Protein AF-A0A941NAE9-F1 (afdb_monomer)

Mean predicted aligned error: 9.94 Å

Solvent-accessible surface area (backbone atoms only — not comparable to full-atom values): 4259 Å² total; per-residue (Å²): 131,88,77,57,75,74,77,73,49,82,72,79,78,72,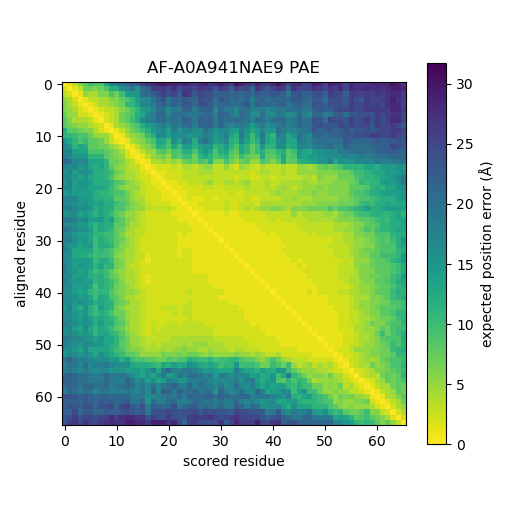80,89,81,62,87,89,61,88,60,90,86,57,52,72,70,56,50,52,54,51,49,54,55,52,53,54,49,53,49,54,53,52,50,53,49,50,53,53,48,53,55,49,53,55,52,52,56,64,64,68,76,109

Structure (mmCIF, N/CA/C/O backbone):
data_AF-A0A941NAE9-F1
#
_entry.id   AF-A0A941NAE9-F1
#
loop_
_atom_site.group_PDB
_atom_site.id
_atom_site.type_symbol
_atom_site.label_atom_id
_atom_site.label_alt_id
_atom_site.label_comp_id
_atom_site.label_asym_id
_atom_site.label_entity_id
_atom_site.label_seq_id
_atom_site.pdbx_PDB_ins_code
_atom_site.Cartn_x
_atom_site.Cartn_y
_atom_site.Cartn_z
_atom_site.occupancy
_atom_site.B_iso_or_equiv
_atom_site.auth_seq_id
_atom_site.auth_comp_id
_atom_site.auth_asym_id
_atom_site.auth_atom_id
_atom_site.pdbx_PDB_model_num
ATOM 1 N N . MET A 1 1 ? -35.136 -0.694 -6.356 1.00 56.88 1 MET A N 1
ATOM 2 C CA . MET A 1 1 ? -33.721 -0.310 -6.184 1.00 56.88 1 MET A CA 1
ATOM 3 C C . MET A 1 1 ? -33.360 0.508 -7.410 1.00 56.88 1 MET A C 1
ATOM 5 O O . MET A 1 1 ? -33.478 -0.025 -8.504 1.00 56.88 1 MET A O 1
ATOM 9 N N . ALA A 1 2 ? -33.100 1.808 -7.259 1.00 71.94 2 ALA A N 1
ATOM 10 C CA . ALA A 1 2 ? -32.635 2.626 -8.377 1.00 71.94 2 ALA A CA 1
ATOM 11 C C . ALA A 1 2 ? -31.164 2.268 -8.605 1.00 71.94 2 ALA A C 1
ATOM 13 O O . ALA A 1 2 ? -30.364 2.409 -7.685 1.00 71.94 2 ALA A O 1
ATOM 14 N N . ILE A 1 3 ? -30.848 1.702 -9.768 1.00 66.94 3 ILE A N 1
ATOM 15 C CA . ILE A 1 3 ? -29.462 1.485 -10.183 1.00 66.94 3 ILE A CA 1
ATOM 16 C C . ILE A 1 3 ? -28.959 2.852 -10.640 1.00 66.94 3 ILE A C 1
ATOM 18 O O . ILE A 1 3 ? -29.563 3.448 -11.534 1.00 66.94 3 ILE A O 1
ATOM 22 N N . ASP A 1 4 ? -27.922 3.364 -9.983 1.00 78.12 4 ASP A N 1
ATOM 23 C CA . ASP A 1 4 ? -27.251 4.592 -10.398 1.00 78.12 4 ASP A CA 1
ATOM 24 C C . ASP A 1 4 ? -26.653 4.362 -11.802 1.00 78.12 4 ASP A C 1
ATOM 26 O O . ASP A 1 4 ? -25.964 3.356 -11.996 1.00 78.12 4 ASP A O 1
ATOM 30 N N . PRO A 1 5 ? -26.926 5.216 -12.806 1.00 68.75 5 PRO A N 1
ATOM 31 C CA . PRO A 1 5 ? -26.319 5.097 -14.132 1.00 68.75 5 PRO A CA 1
ATOM 32 C C . PRO A 1 5 ? -24.787 4.973 -14.100 1.00 68.75 5 PRO A C 1
ATOM 34 O O . PRO A 1 5 ? -24.219 4.308 -14.967 1.00 68.75 5 PRO A O 1
ATOM 37 N N . GLU A 1 6 ? -24.129 5.530 -13.079 1.00 66.94 6 GLU A N 1
ATOM 38 C CA . GLU A 1 6 ? -22.678 5.429 -12.882 1.00 66.94 6 GLU A CA 1
ATOM 39 C C . GLU A 1 6 ? -22.218 4.010 -12.498 1.00 66.94 6 GLU A C 1
ATOM 41 O O . GLU A 1 6 ? -21.108 3.598 -12.840 1.00 66.94 6 GLU A O 1
ATOM 46 N N . ASP A 1 7 ? -23.074 3.208 -11.856 1.00 67.81 7 ASP A N 1
ATOM 47 C CA . ASP A 1 7 ? -22.776 1.810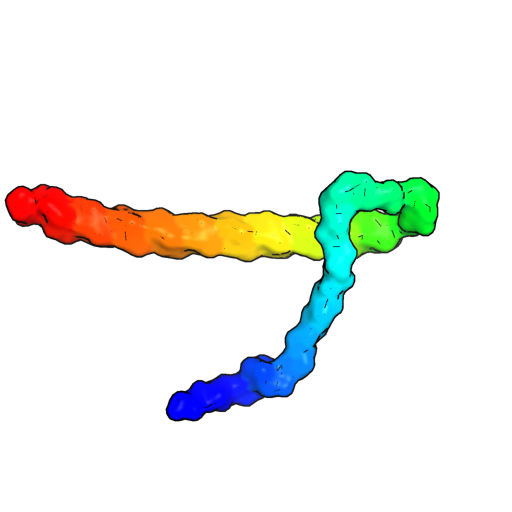 -11.512 1.00 67.81 7 ASP A CA 1
ATOM 48 C C . ASP A 1 7 ? -22.835 0.862 -12.723 1.00 67.81 7 ASP A C 1
ATOM 50 O O . ASP A 1 7 ? -22.349 -0.270 -12.648 1.00 67.81 7 ASP A O 1
ATOM 54 N N . LEU A 1 8 ? -23.407 1.313 -13.846 1.00 70.56 8 LEU A N 1
ATOM 55 C CA . LEU A 1 8 ? -23.447 0.573 -15.112 1.00 70.56 8 LEU A CA 1
ATOM 56 C C . LEU A 1 8 ? -22.195 0.802 -15.970 1.00 70.56 8 LEU A C 1
ATOM 58 O O . LEU A 1 8 ? -21.990 0.089 -16.957 1.00 70.56 8 LEU A O 1
ATOM 62 N N . LEU A 1 9 ? -21.350 1.774 -15.611 1.00 74.69 9 LEU A N 1
ATOM 63 C CA . LEU A 1 9 ? -20.099 2.016 -16.315 1.00 74.69 9 LEU A CA 1
ATOM 64 C C . LEU A 1 9 ? -19.122 0.860 -16.048 1.00 74.69 9 LEU A C 1
ATOM 66 O O . LEU A 1 9 ? -18.966 0.432 -14.899 1.00 74.69 9 LEU A O 1
ATOM 70 N N . PRO A 1 10 ? -18.421 0.346 -17.079 1.00 69.50 10 PRO A N 1
ATOM 71 C CA . PRO A 1 10 ? -17.379 -0.649 -16.884 1.00 69.50 10 PRO A CA 1
ATOM 72 C C . PRO A 1 10 ? -16.327 -0.099 -15.920 1.00 69.50 10 PRO A C 1
ATOM 74 O O . PRO A 1 10 ? -15.514 0.751 -16.286 1.00 69.50 10 PRO A O 1
ATOM 77 N N . ARG A 1 11 ? -16.335 -0.576 -14.670 1.00 69.12 11 ARG A N 1
ATOM 78 C CA . ARG A 1 11 ? -15.293 -0.218 -13.708 1.00 69.12 11 ARG A CA 1
ATOM 79 C C . ARG A 1 11 ? -13.975 -0.689 -14.298 1.00 69.12 11 ARG A C 1
ATOM 81 O O . ARG A 1 11 ? -13.795 -1.886 -14.536 1.00 69.12 11 ARG A O 1
ATOM 88 N N . LYS A 1 12 ? -13.076 0.254 -14.584 1.00 63.88 12 LYS A N 1
ATOM 89 C CA . LYS A 1 12 ? -11.742 -0.049 -15.098 1.00 63.88 12 LYS A CA 1
ATOM 90 C C . LYS A 1 12 ? -11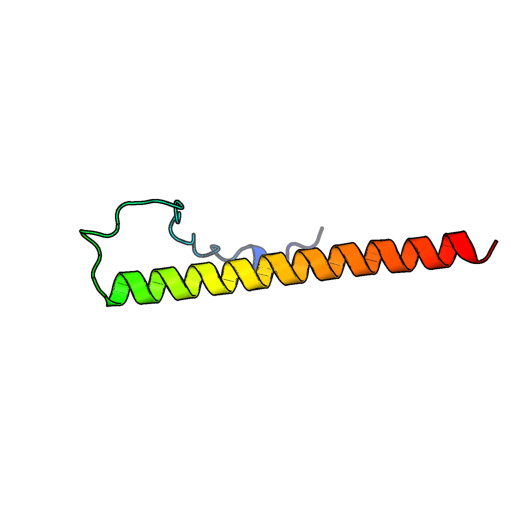.104 -1.037 -14.126 1.00 63.88 12 LYS A C 1
ATOM 92 O O . LYS A 1 12 ? -10.837 -0.685 -12.980 1.00 63.88 12 LYS A O 1
ATOM 97 N N . LYS A 1 13 ? -10.927 -2.290 -14.558 1.00 63.75 13 LYS A N 1
ATOM 98 C CA . LYS A 1 13 ? -10.229 -3.291 -13.750 1.00 63.75 13 LYS A CA 1
ATOM 99 C C . LYS A 1 13 ? -8.819 -2.766 -13.527 1.00 63.75 13 LYS A C 1
ATOM 101 O O . LYS A 1 13 ? -8.055 -2.635 -14.483 1.00 63.75 13 LYS A O 1
ATOM 106 N N . MET A 1 14 ? -8.504 -2.422 -12.283 1.00 64.31 14 MET A N 1
ATOM 107 C CA . MET A 1 14 ? -7.126 -2.151 -11.907 1.00 64.31 14 MET A CA 1
ATOM 108 C C . MET A 1 14 ? -6.317 -3.433 -12.147 1.00 64.31 14 MET A C 1
ATOM 110 O O . MET A 1 14 ? -6.829 -4.522 -11.861 1.00 64.31 14 MET A O 1
ATOM 114 N N . PRO A 1 15 ? -5.098 -3.335 -12.701 1.00 70.06 15 PRO A N 1
ATOM 115 C CA . PRO A 1 15 ? -4.193 -4.472 -12.778 1.00 70.06 15 PRO A CA 1
ATOM 116 C C . PRO A 1 15 ? -4.037 -5.104 -11.393 1.00 70.06 15 PRO A C 1
ATOM 118 O O . PRO A 1 15 ? -3.934 -4.389 -10.395 1.00 70.06 15 PRO A O 1
ATOM 121 N N . GLU A 1 16 ? -4.035 -6.433 -11.324 1.00 79.62 16 GLU A N 1
ATOM 122 C CA . GLU A 1 16 ? -3.835 -7.139 -10.061 1.00 79.62 16 GLU A CA 1
ATOM 123 C C . GLU A 1 16 ? -2.388 -6.930 -9.595 1.00 79.62 16 GLU A C 1
ATOM 125 O O . GLU A 1 16 ? -1.439 -7.449 -10.183 1.00 79.62 16 GLU A O 1
ATOM 130 N N . ILE A 1 17 ? -2.212 -6.104 -8.562 1.00 89.19 17 ILE A N 1
ATOM 131 C CA . ILE A 1 17 ? -0.912 -5.840 -7.950 1.00 89.19 17 ILE A CA 1
ATOM 132 C C . ILE A 1 17 ? -0.683 -6.870 -6.844 1.00 89.19 17 ILE A C 1
ATOM 134 O O . ILE A 1 17 ? -1.302 -6.806 -5.783 1.00 89.19 17 ILE A O 1
ATOM 138 N N . VAL A 1 18 ? 0.245 -7.800 -7.074 1.00 91.00 18 VAL A N 1
ATOM 139 C CA . VAL A 1 18 ? 0.668 -8.782 -6.064 1.00 91.00 18 VAL A CA 1
ATOM 140 C C . VAL A 1 18 ? 1.858 -8.230 -5.279 1.00 91.00 18 VAL A C 1
ATOM 142 O O . VAL A 1 18 ? 2.877 -7.850 -5.862 1.00 91.00 18 VAL A O 1
ATOM 145 N N . LEU A 1 19 ? 1.748 -8.166 -3.950 1.00 90.69 19 LEU A N 1
ATOM 146 C CA . LEU A 1 19 ? 2.855 -7.749 -3.082 1.00 90.69 19 LEU A CA 1
ATOM 147 C C . LEU A 1 19 ? 3.989 -8.781 -3.126 1.00 90.69 19 LEU A C 1
ATOM 149 O O . LEU A 1 19 ? 3.743 -9.981 -3.062 1.00 90.69 19 LEU A O 1
ATOM 153 N N . GLY A 1 20 ? 5.233 -8.308 -3.222 1.00 92.06 20 GLY A N 1
ATOM 154 C CA . GLY A 1 20 ? 6.408 -9.181 -3.342 1.00 92.06 20 GLY A CA 1
ATOM 155 C C . GLY A 1 20 ? 6.641 -9.760 -4.742 1.00 92.06 20 GLY A C 1
ATOM 156 O O . GLY A 1 20 ? 7.526 -10.591 -4.905 1.00 92.06 20 GLY A O 1
ATOM 157 N N . GLN A 1 21 ? 5.877 -9.322 -5.748 1.00 93.19 21 GLN A N 1
ATOM 158 C CA . GLN A 1 21 ? 6.172 -9.579 -7.159 1.00 93.19 21 GLN A CA 1
ATOM 159 C C . GLN A 1 21 ? 7.599 -9.130 -7.521 1.00 93.19 21 GLN A C 1
ATOM 161 O O . GLN A 1 21 ? 8.032 -8.057 -7.095 1.00 93.19 21 GLN A O 1
ATOM 166 N N . ASP A 1 22 ? 8.278 -9.908 -8.369 1.00 95.25 22 ASP A N 1
ATOM 167 C CA . ASP A 1 22 ? 9.538 -9.487 -8.983 1.00 95.25 22 ASP A CA 1
ATOM 168 C C . ASP A 1 22 ? 9.328 -8.273 -9.905 1.00 95.25 22 ASP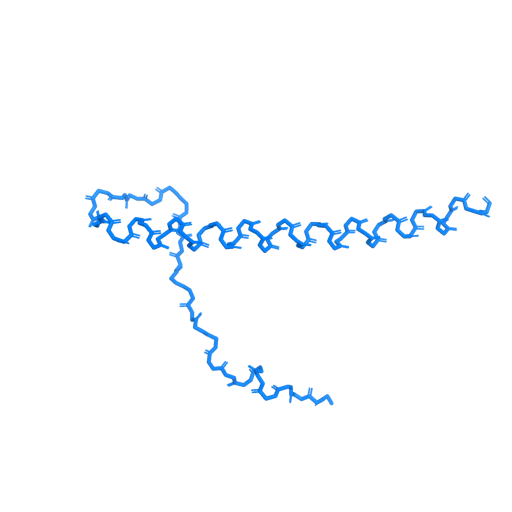 A C 1
ATOM 170 O O . ASP A 1 22 ? 8.421 -8.241 -10.741 1.00 95.25 22 ASP A O 1
ATOM 174 N N . LEU A 1 23 ? 10.181 -7.266 -9.725 1.00 95.88 23 LEU A N 1
ATOM 175 C CA . LEU A 1 23 ? 10.150 -5.991 -10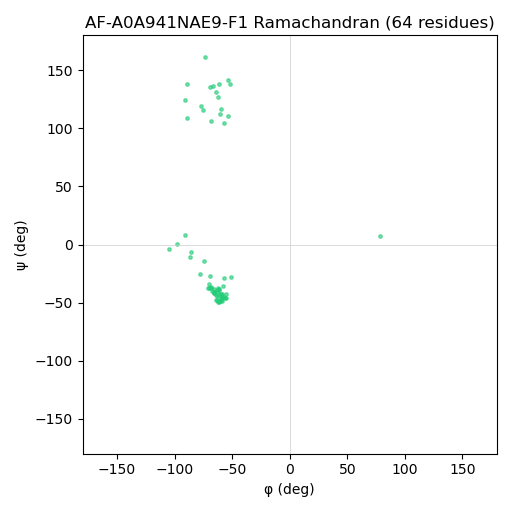.436 1.00 95.88 23 LEU A CA 1
ATOM 176 C C . LEU A 1 23 ? 11.246 -5.895 -11.504 1.00 95.88 23 LEU A C 1
ATOM 178 O O . LEU A 1 23 ? 11.294 -4.900 -12.222 1.00 95.88 23 LEU A O 1
ATOM 182 N N . SER A 1 24 ? 12.122 -6.900 -11.615 1.00 96.62 24 SER A N 1
ATOM 183 C CA . SER A 1 24 ? 13.313 -6.865 -12.473 1.00 96.62 24 SER A CA 1
ATOM 184 C C . SER A 1 24 ? 13.012 -6.592 -13.952 1.00 96.62 24 SER A C 1
ATOM 186 O O . SER A 1 24 ? 13.833 -6.002 -14.651 1.00 96.62 24 SER A O 1
ATOM 188 N N . THR A 1 25 ? 11.826 -6.981 -14.427 1.00 95.19 25 THR A N 1
ATOM 189 C CA . THR A 1 25 ? 11.390 -6.815 -15.820 1.00 95.19 25 THR A CA 1
ATOM 190 C C . THR A 1 25 ? 10.508 -5.586 -16.051 1.00 95.19 25 THR A C 1
ATOM 192 O O . THR A 1 25 ? 10.034 -5.397 -17.168 1.00 95.19 25 THR A 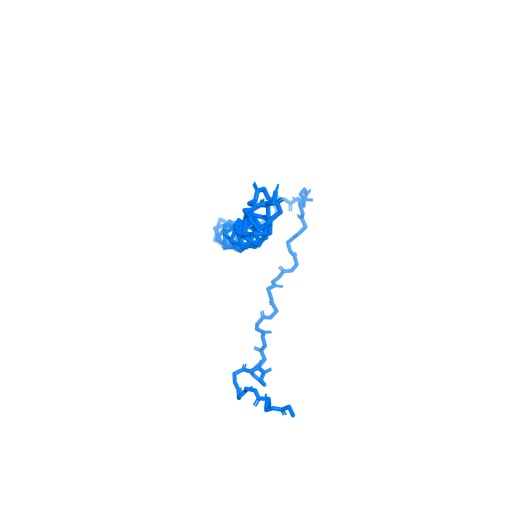O 1
ATOM 195 N N . MET A 1 26 ? 10.227 -4.786 -15.017 1.00 95.88 26 MET A N 1
ATOM 196 C CA . MET A 1 26 ? 9.361 -3.608 -15.121 1.00 95.88 26 MET A CA 1
ATOM 197 C C . MET A 1 26 ? 10.169 -2.366 -15.498 1.00 95.88 26 MET A C 1
ATOM 199 O O . MET A 1 26 ? 11.242 -2.107 -14.956 1.00 95.88 26 MET A O 1
ATOM 203 N N . SER A 1 27 ? 9.623 -1.557 -16.399 1.00 97.62 27 SER A N 1
ATOM 204 C CA . SER A 1 27 ? 10.156 -0.233 -16.709 1.00 97.62 27 SER A CA 1
ATOM 205 C C . SER A 1 27 ? 9.872 0.775 -15.588 1.00 97.62 27 SER A C 1
ATOM 207 O O . SER A 1 27 ? 8.954 0.610 -14.785 1.00 97.62 27 SER A O 1
ATOM 209 N N . GLU A 1 28 ? 10.619 1.882 -15.572 1.00 97.94 28 GLU A N 1
ATOM 210 C CA . GLU A 1 28 ? 10.402 2.989 -14.628 1.00 97.94 28 GLU A CA 1
ATOM 211 C C . GLU A 1 28 ? 8.963 3.529 -14.677 1.00 97.94 28 GLU A C 1
ATOM 213 O O . GLU A 1 28 ? 8.335 3.735 -13.641 1.00 97.94 28 GLU A O 1
ATOM 218 N N . HIS A 1 29 ? 8.401 3.688 -15.878 1.00 97.25 29 HIS A N 1
ATOM 219 C CA . HIS A 1 29 ? 7.036 4.181 -16.065 1.00 97.25 29 HIS A CA 1
ATOM 220 C C . HIS A 1 29 ? 5.994 3.228 -15.463 1.00 97.25 29 HIS A C 1
ATOM 222 O O . HIS A 1 29 ? 5.025 3.671 -14.845 1.00 97.25 29 HIS A O 1
ATOM 228 N N . GLU A 1 30 ? 6.199 1.917 -15.603 1.00 95.31 30 GLU A N 1
ATOM 229 C CA . GLU A 1 30 ? 5.324 0.912 -14.994 1.00 95.31 30 GLU A CA 1
ATOM 230 C C . GLU A 1 30 ? 5.446 0.905 -13.469 1.00 95.31 30 GLU A C 1
ATOM 232 O O . GLU A 1 30 ? 4.442 0.740 -12.776 1.00 95.31 30 GLU A O 1
ATOM 237 N N . LEU A 1 31 ? 6.649 1.127 -12.933 1.00 96.19 31 LEU A N 1
ATOM 238 C CA . LEU A 1 31 ? 6.862 1.255 -11.492 1.00 96.19 31 LEU A CA 1
ATOM 239 C C . LEU A 1 31 ? 6.174 2.503 -10.925 1.00 96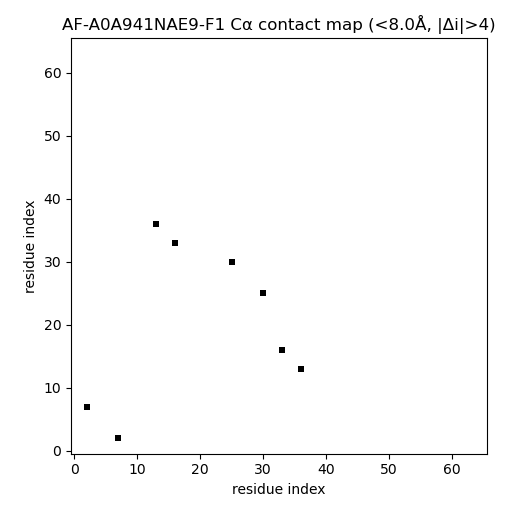.19 31 LEU A C 1
ATOM 241 O O . LEU A 1 31 ? 5.519 2.407 -9.889 1.00 96.19 31 LEU A O 1
ATOM 245 N N . ILE A 1 32 ? 6.239 3.640 -11.622 1.00 97.00 32 ILE A N 1
ATOM 246 C CA . ILE A 1 32 ? 5.515 4.864 -11.242 1.00 97.00 32 ILE A CA 1
ATOM 247 C C . ILE A 1 32 ? 4.003 4.611 -11.226 1.00 97.00 32 ILE A C 1
ATOM 249 O O . ILE A 1 32 ? 3.334 4.914 -10.237 1.00 97.00 32 ILE A O 1
ATOM 253 N N . ALA A 1 33 ? 3.461 4.001 -12.285 1.00 94.75 33 ALA A N 1
ATOM 254 C CA . ALA A 1 33 ? 2.038 3.673 -12.360 1.00 94.75 33 ALA A CA 1
ATOM 255 C C . ALA A 1 33 ? 1.608 2.698 -11.248 1.00 94.75 33 ALA A C 1
ATOM 257 O O . ALA A 1 33 ? 0.535 2.847 -10.661 1.00 94.75 33 ALA A O 1
ATOM 258 N N . ARG A 1 34 ? 2.463 1.721 -10.921 1.00 94.56 34 ARG A N 1
ATOM 259 C CA . ARG A 1 34 ? 2.247 0.78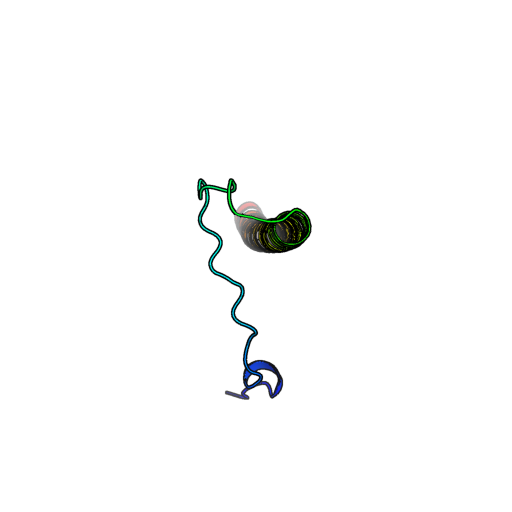0 -9.817 1.00 94.56 34 ARG A CA 1
ATOM 260 C C . ARG A 1 34 ? 2.208 1.487 -8.463 1.00 94.56 34 ARG A C 1
ATOM 262 O O . ARG A 1 34 ? 1.340 1.167 -7.654 1.00 94.56 34 ARG A O 1
ATOM 269 N N . ILE A 1 35 ? 3.126 2.421 -8.210 1.00 95.69 35 ILE A N 1
ATOM 270 C CA . ILE A 1 35 ? 3.163 3.198 -6.961 1.00 95.69 35 ILE A CA 1
ATOM 271 C C . ILE A 1 35 ? 1.878 4.008 -6.809 1.00 95.69 35 ILE A C 1
ATOM 273 O O . ILE A 1 35 ? 1.219 3.890 -5.779 1.00 95.69 35 ILE A O 1
ATOM 277 N N . ALA A 1 36 ? 1.474 4.742 -7.848 1.00 95.69 36 ALA A N 1
ATOM 278 C CA . ALA A 1 36 ? 0.258 5.551 -7.812 1.00 95.69 36 ALA A CA 1
ATOM 279 C C . ALA A 1 36 ? -0.984 4.709 -7.461 1.00 95.69 36 ALA A C 1
ATOM 281 O O . ALA A 1 36 ? -1.749 5.061 -6.565 1.00 95.69 36 ALA A O 1
ATOM 282 N N . ALA A 1 37 ? -1.134 3.538 -8.090 1.00 92.94 37 ALA A N 1
ATOM 283 C CA . ALA A 1 37 ? -2.238 2.622 -7.803 1.00 92.94 37 ALA A CA 1
ATOM 284 C C . ALA A 1 37 ? -2.237 2.108 -6.348 1.00 92.94 37 ALA A C 1
ATOM 286 O O . ALA A 1 37 ? -3.296 1.956 -5.737 1.00 92.94 37 ALA A O 1
ATOM 287 N N . LEU A 1 38 ? -1.060 1.844 -5.771 1.00 94.50 38 LEU A N 1
ATOM 288 C CA . LEU A 1 38 ? -0.936 1.425 -4.371 1.00 94.50 38 LEU A CA 1
ATOM 289 C C . LEU A 1 38 ? -1.251 2.565 -3.392 1.00 94.50 38 LEU A C 1
ATOM 291 O O . LEU A 1 38 ? -1.863 2.323 -2.352 1.00 94.50 38 LEU A O 1
ATOM 295 N N . GLU A 1 39 ? -0.865 3.800 -3.704 1.00 96.31 39 GLU A N 1
ATOM 296 C CA . GLU A 1 39 ? -1.165 4.975 -2.876 1.00 96.31 39 GLU A CA 1
ATOM 297 C C . GLU A 1 39 ? -2.662 5.312 -2.854 1.00 96.31 39 GLU A C 1
ATOM 299 O O . GLU A 1 39 ? -3.217 5.623 -1.790 1.00 96.31 39 GLU A O 1
ATOM 304 N N . GLU A 1 40 ? -3.337 5.193 -3.999 1.00 94.62 40 GLU A N 1
ATOM 305 C CA . GLU A 1 40 ? -4.797 5.298 -4.093 1.00 94.62 40 GLU A CA 1
ATOM 306 C C . GLU A 1 40 ? -5.479 4.248 -3.205 1.00 94.62 40 GLU A C 1
ATOM 308 O O . GLU A 1 40 ? -6.372 4.569 -2.415 1.00 94.62 40 GLU A O 1
ATOM 313 N N . GLU A 1 41 ? -5.003 3.004 -3.258 1.00 94.50 41 GLU A N 1
ATOM 314 C CA . GLU A 1 41 ? -5.544 1.908 -2.458 1.00 94.50 41 GLU A CA 1
ATOM 315 C C . GLU A 1 41 ? -5.302 2.110 -0.951 1.00 94.50 41 GLU A C 1
ATOM 317 O O . GLU A 1 41 ? -6.208 1.913 -0.135 1.00 94.50 41 GLU A O 1
ATOM 322 N N . ILE A 1 42 ? -4.118 2.595 -0.562 1.00 95.94 42 ILE A N 1
ATOM 323 C CA . ILE A 1 42 ? -3.822 2.985 0.825 1.00 95.94 42 ILE A CA 1
ATOM 324 C C . ILE A 1 42 ? -4.791 4.071 1.301 1.00 95.94 42 ILE A C 1
ATOM 326 O O . ILE A 1 42 ? -5.283 4.016 2.433 1.00 95.94 42 ILE A O 1
ATOM 330 N N . THR A 1 43 ? -5.074 5.062 0.457 1.00 97.25 43 THR A N 1
ATOM 331 C CA . THR A 1 43 ? -6.009 6.146 0.779 1.00 97.25 43 THR A CA 1
ATOM 332 C C . THR A 1 43 ? -7.421 5.605 0.981 1.00 97.25 43 THR A C 1
ATOM 334 O O . THR A 1 43 ? -8.022 5.845 2.032 1.00 97.25 43 THR A O 1
ATOM 337 N N . ARG A 1 44 ? -7.905 4.762 0.061 1.00 94.38 44 ARG A N 1
ATOM 338 C CA . ARG A 1 44 ? -9.203 4.081 0.175 1.00 94.38 44 ARG A CA 1
ATOM 339 C C . ARG A 1 44 ? -9.321 3.282 1.476 1.00 94.38 44 ARG A C 1
ATOM 341 O O . ARG A 1 44 ? -10.330 3.380 2.178 1.00 94.38 44 ARG A O 1
ATOM 348 N N . ALA A 1 45 ? -8.288 2.515 1.831 1.00 95.62 45 ALA A N 1
ATOM 349 C CA . ALA A 1 45 ? -8.258 1.732 3.064 1.00 95.62 45 ALA A CA 1
ATOM 350 C C . ALA A 1 45 ? -8.295 2.623 4.317 1.00 95.62 45 ALA A C 1
ATOM 352 O O . ALA A 1 45 ? -9.050 2.348 5.255 1.00 95.62 45 ALA A O 1
ATOM 353 N N . ARG A 1 46 ? -7.528 3.722 4.329 1.00 97.44 46 ARG A N 1
ATOM 354 C CA . ARG A 1 46 ? -7.541 4.710 5.421 1.00 97.44 46 ARG A CA 1
ATOM 355 C C . ARG A 1 46 ? -8.920 5.328 5.605 1.00 97.44 46 ARG A C 1
ATOM 357 O O . ARG A 1 46 ? -9.375 5.451 6.741 1.00 97.44 46 ARG A O 1
ATOM 364 N N . ASP A 1 47 ? -9.603 5.678 4.525 1.00 95.94 47 ASP A N 1
ATOM 365 C CA . ASP A 1 47 ? -10.931 6.282 4.612 1.00 95.94 47 ASP A CA 1
ATOM 366 C C . ASP A 1 47 ? -11.990 5.278 5.075 1.00 95.94 47 ASP A C 1
ATOM 368 O O . ASP A 1 47 ? -12.819 5.604 5.929 1.00 95.94 47 ASP A O 1
ATOM 372 N N . ALA A 1 48 ? -11.895 4.017 4.644 1.00 95.44 48 ALA A N 1
ATOM 373 C CA . ALA A 1 48 ? -12.732 2.945 5.177 1.00 95.44 48 ALA A CA 1
ATOM 374 C C . ALA A 1 48 ? -12.512 2.727 6.687 1.00 95.44 48 ALA A C 1
ATOM 376 O O . ALA A 1 48 ? -13.474 2.505 7.426 1.00 95.44 48 ALA A O 1
ATOM 377 N N . ILE A 1 49 ? -11.266 2.810 7.169 1.00 94.88 49 ILE A N 1
ATOM 378 C CA . ILE A 1 49 ? -10.953 2.744 8.606 1.00 94.88 49 ILE A CA 1
ATOM 379 C C . ILE A 1 49 ? -11.602 3.914 9.350 1.00 94.88 49 ILE A C 1
ATOM 381 O O . ILE A 1 49 ? -12.299 3.683 10.340 1.00 94.88 49 ILE A O 1
ATOM 385 N N . LYS A 1 50 ? -11.427 5.151 8.867 1.00 93.88 50 LYS A N 1
ATOM 386 C CA . LYS A 1 50 ? -12.025 6.347 9.484 1.00 93.88 50 LYS A CA 1
ATOM 387 C C . LYS A 1 50 ? -13.545 6.235 9.572 1.00 93.88 50 LYS A C 1
ATOM 389 O O . LYS A 1 50 ? -14.110 6.500 10.629 1.00 93.88 50 LYS A O 1
ATOM 394 N N . ALA A 1 51 ? -14.202 5.788 8.500 1.00 90.56 51 ALA A N 1
ATOM 395 C CA . ALA A 1 51 ? -15.650 5.596 8.478 1.00 90.56 51 ALA A CA 1
ATOM 396 C C . ALA A 1 51 ? -16.105 4.606 9.566 1.00 90.56 51 ALA A C 1
ATOM 398 O O . ALA A 1 51 ? -17.015 4.901 10.338 1.00 90.56 51 ALA A O 1
ATOM 399 N N . ARG A 1 52 ? -15.415 3.465 9.700 1.00 90.50 52 ARG A N 1
ATOM 400 C CA . ARG A 1 52 ? -15.716 2.453 10.732 1.00 90.50 52 ARG A CA 1
ATOM 401 C C . ARG A 1 52 ? -15.466 2.968 12.149 1.00 90.50 52 ARG A C 1
ATOM 403 O O . ARG A 1 52 ? -16.236 2.662 13.058 1.00 90.50 52 ARG A O 1
ATOM 410 N N . GLN A 1 53 ? -14.405 3.748 12.345 1.00 90.50 53 GLN A N 1
ATOM 411 C CA . GLN A 1 53 ? -14.111 4.381 13.630 1.00 90.50 53 GLN A CA 1
ATOM 412 C C . GLN A 1 53 ? -15.175 5.414 14.005 1.00 90.50 53 GLN A C 1
ATOM 414 O O . GLN A 1 53 ? -15.616 5.421 15.148 1.00 90.50 53 GLN A O 1
ATOM 419 N N . ALA A 1 54 ? -15.641 6.231 13.056 1.00 81.88 54 ALA A N 1
ATOM 420 C CA . ALA A 1 54 ? -16.725 7.182 13.288 1.00 81.88 54 ALA A CA 1
ATOM 421 C C . ALA A 1 54 ? -18.019 6.471 13.714 1.00 81.88 54 ALA A C 1
ATOM 423 O O . ALA A 1 54 ? -18.659 6.890 14.678 1.00 81.88 54 ALA A O 1
ATOM 424 N N . THR A 1 55 ? -18.360 5.348 13.068 1.00 78.06 55 THR A N 1
ATOM 425 C CA . THR A 1 55 ? -19.500 4.513 13.477 1.00 78.06 55 THR A CA 1
ATOM 426 C C . THR A 1 55 ? -19.334 3.980 14.900 1.00 78.06 55 THR A C 1
ATOM 428 O O . THR A 1 55 ? -20.268 4.062 15.697 1.00 78.06 55 THR A O 1
ATOM 431 N N . LYS A 1 56 ? -18.144 3.470 15.248 1.00 75.94 56 LYS A N 1
ATOM 432 C CA . LYS A 1 56 ? -17.863 2.959 16.596 1.00 75.94 56 LYS A CA 1
ATOM 433 C C . LYS A 1 56 ? -17.952 4.061 17.654 1.00 75.94 56 LYS A C 1
ATOM 435 O O . LYS A 1 56 ? -18.608 3.868 18.670 1.00 75.94 56 LYS A O 1
ATOM 440 N N . SER A 1 57 ? -17.333 5.214 17.412 1.00 68.94 57 SER A N 1
ATOM 441 C CA . SER A 1 57 ? -17.346 6.342 18.348 1.00 68.94 57 SER A CA 1
ATOM 442 C C . SER A 1 57 ? -18.753 6.891 18.568 1.00 68.94 57 SE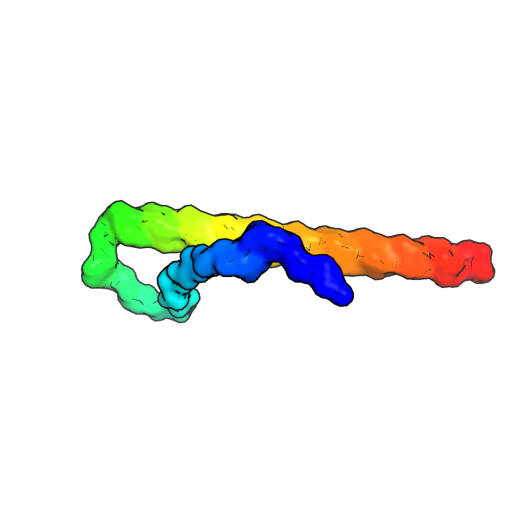R A C 1
ATOM 444 O O . SER A 1 57 ? -19.119 7.174 19.705 1.00 68.94 57 SER A O 1
ATOM 446 N N . ALA A 1 58 ? -19.564 6.990 17.507 1.00 63.06 58 ALA A N 1
ATOM 447 C CA . ALA A 1 58 ? -20.964 7.378 17.634 1.00 63.06 58 ALA A CA 1
ATOM 448 C C . ALA A 1 58 ? -21.725 6.401 18.543 1.00 63.06 58 ALA A C 1
ATOM 450 O O . ALA A 1 58 ? -22.377 6.839 19.487 1.00 63.06 58 ALA A O 1
ATOM 451 N N . ALA A 1 59 ? -21.581 5.090 18.318 1.00 67.31 59 ALA A N 1
ATOM 452 C CA . ALA A 1 59 ? -22.208 4.065 19.152 1.00 67.31 59 ALA A CA 1
ATOM 453 C C . ALA A 1 59 ? -21.753 4.150 20.622 1.00 67.31 59 ALA A C 1
ATOM 455 O O . ALA A 1 59 ? -22.585 4.201 21.526 1.00 67.31 59 ALA A O 1
ATOM 456 N N . ASP A 1 60 ? -20.447 4.255 20.866 1.00 69.31 60 ASP A N 1
ATOM 457 C CA . ASP A 1 60 ? -19.866 4.367 22.208 1.00 69.31 60 ASP A CA 1
ATOM 458 C C . ASP A 1 60 ? -20.396 5.587 22.991 1.00 69.31 60 ASP A C 1
ATOM 460 O O . ASP A 1 60 ? -20.580 5.515 24.208 1.00 69.31 60 ASP A O 1
ATOM 464 N N . THR A 1 61 ? -20.661 6.715 22.322 1.00 67.50 61 THR A N 1
ATOM 465 C CA . THR A 1 61 ? -21.257 7.904 22.956 1.00 67.50 61 THR A CA 1
ATOM 466 C C . THR A 1 61 ? -22.722 7.692 23.344 1.00 67.50 61 THR A C 1
ATOM 468 O O . THR A 1 61 ? -23.142 8.205 24.382 1.00 67.50 61 THR A O 1
ATOM 471 N N . PHE A 1 62 ? -23.493 6.922 22.569 1.00 65.88 62 PHE A N 1
ATOM 472 C CA . PHE A 1 62 ? -24.867 6.566 22.941 1.00 65.88 62 PHE A CA 1
ATOM 473 C C . PHE A 1 62 ? -24.910 5.626 24.153 1.00 65.88 62 PHE A C 1
ATOM 475 O O . PHE A 1 62 ? -25.762 5.802 25.017 1.00 65.88 62 PHE A O 1
ATOM 482 N N . PHE A 1 63 ? -23.968 4.684 24.270 1.00 63.69 63 PHE A N 1
ATOM 483 C CA . PHE A 1 63 ? -23.942 3.736 25.393 1.00 63.69 63 PHE A CA 1
ATOM 484 C C . PHE A 1 63 ? -23.397 4.320 26.707 1.00 63.69 63 PHE A C 1
ATOM 486 O O . PHE A 1 63 ? -23.769 3.833 27.768 1.00 63.69 63 PHE A O 1
ATOM 493 N N . ARG A 1 64 ? -22.553 5.364 26.671 1.00 62.53 64 ARG A N 1
ATOM 494 C CA . ARG A 1 64 ? -21.997 6.016 27.882 1.00 62.53 64 ARG A CA 1
ATOM 495 C C . ARG A 1 64 ? -22.887 7.102 28.500 1.00 62.53 64 ARG A C 1
ATOM 497 O O . ARG A 1 64 ? -22.532 7.640 29.542 1.00 62.53 64 ARG A O 1
ATOM 504 N N . LYS A 1 65 ? -23.996 7.469 27.852 1.00 58.22 65 LYS A N 1
ATOM 505 C CA . LYS A 1 65 ? -24.961 8.457 28.369 1.00 58.22 65 LYS A CA 1
ATOM 506 C C . LYS A 1 65 ? -26.099 7.844 29.203 1.00 58.22 65 LYS A C 1
ATOM 508 O O . LYS A 1 65 ? -27.007 8.585 29.568 1.00 58.22 65 LYS A O 1
ATOM 513 N N . ASN A 1 66 ? -26.028 6.546 29.512 1.00 47.84 66 ASN A N 1
ATOM 514 C CA . ASN A 1 66 ? -26.919 5.866 30.458 1.00 47.84 66 ASN A CA 1
ATOM 515 C C . ASN A 1 66 ? -26.215 5.650 31.797 1.00 47.84 66 ASN A C 1
ATOM 517 O O . ASN A 1 66 ? -25.071 5.144 31.764 1.00 47.84 66 ASN A O 1
#

Radius of gyration: 19.13 Å; Cα contacts (8 Å, |Δi|>4): 4; chains: 1; bounding box: 47×18×47 Å

Foldseek 3Di:
DDDDPVNVPPDPPDPDDDPPDDCPPPDPVRVVVSVVVVVVVVVVVVVVVVVVVVVVVVVVVVVVVD

pLDDT: mean 82.96, std 14.11, range [47.84, 97.94]

Sequence (66 aa):
MAIDPEDLLPRKKMPEIVLGQDLSTMSEHELIARIAALEEEITRARDAIKARQATKSAADTFFRKN

Secondary structure (DSSP, 8-state):
-PPPGGGGS---------TT---TT--HHHHHHHHHHHHHHHHHHHHHHHHHHHHHHHHHHHHTT-